Protein AF-A0AAD8WUT0-F1 (afdb_monomer_lite)

Structure (mmCIF, N/CA/C/O backbone):
data_AF-A0AAD8WUT0-F1
#
_entry.id   AF-A0AAD8WUT0-F1
#
loop_
_atom_site.group_PDB
_atom_site.id
_atom_site.type_symbol
_atom_site.label_atom_id
_atom_site.label_alt_id
_atom_site.label_comp_id
_atom_site.label_asym_id
_atom_site.label_entity_id
_atom_site.label_seq_id
_atom_site.pdbx_PDB_ins_code
_atom_site.Cartn_x
_atom_site.Cartn_y
_atom_site.Cartn_z
_atom_site.occupancy
_atom_site.B_iso_or_equiv
_atom_site.auth_seq_id
_atom_site.auth_comp_id
_atom_site.auth_asym_id
_atom_site.auth_atom_id
_atom_site.pdbx_PDB_model_num
ATOM 1 N N . MET A 1 1 ? -20.497 12.104 9.617 1.00 49.91 1 MET A N 1
ATOM 2 C CA . MET A 1 1 ? -20.585 11.232 10.811 1.00 49.91 1 MET A CA 1
ATOM 3 C C . MET A 1 1 ? -19.609 10.082 10.630 1.00 49.91 1 MET A C 1
ATOM 5 O O . MET A 1 1 ? -19.613 9.491 9.560 1.00 49.91 1 MET A O 1
ATOM 9 N N . ALA A 1 2 ? -18.762 9.783 11.616 1.00 62.69 2 ALA A N 1
ATOM 10 C CA . ALA A 1 2 ? -17.906 8.599 11.548 1.00 62.69 2 ALA A CA 1
ATOM 11 C C . ALA A 1 2 ? -18.775 7.352 11.764 1.00 62.69 2 ALA A C 1
ATOM 13 O O . ALA A 1 2 ? -19.395 7.207 12.818 1.00 62.69 2 ALA A O 1
ATOM 14 N N . GLN A 1 3 ? -18.865 6.481 10.759 1.00 76.88 3 GLN A N 1
ATOM 15 C CA . GLN A 1 3 ? -19.577 5.212 10.892 1.00 76.88 3 GLN A CA 1
ATOM 16 C C . GLN A 1 3 ? -18.886 4.375 11.975 1.00 76.88 3 GLN A C 1
ATOM 18 O O . GLN A 1 3 ? -17.690 4.091 11.879 1.00 76.88 3 GLN A O 1
ATOM 23 N N . GLN A 1 4 ? -19.623 3.985 13.018 1.00 79.25 4 GLN A N 1
ATOM 24 C CA . GLN A 1 4 ? -19.107 3.064 14.029 1.00 79.25 4 GLN A CA 1
ATOM 25 C C . GLN A 1 4 ? -18.916 1.678 13.404 1.00 79.25 4 GLN A C 1
ATOM 27 O O . GLN A 1 4 ? -19.828 0.853 13.348 1.00 79.25 4 GLN A O 1
ATOM 32 N N . ILE A 1 5 ? -17.704 1.425 12.917 1.00 85.75 5 ILE A N 1
ATOM 33 C CA . ILE A 1 5 ? -17.289 0.122 12.415 1.00 85.75 5 ILE A CA 1
ATOM 34 C C . ILE A 1 5 ? -16.623 -0.665 13.545 1.00 85.75 5 ILE A C 1
ATOM 36 O O . ILE A 1 5 ? -15.910 -0.121 14.391 1.00 85.75 5 ILE A O 1
ATOM 40 N N . SER A 1 6 ? -16.862 -1.974 13.583 1.00 92.31 6 SER A N 1
ATOM 41 C CA . SER A 1 6 ? -16.188 -2.831 14.557 1.00 92.31 6 SER A CA 1
ATOM 42 C C . SER A 1 6 ? -14.702 -2.929 14.213 1.00 92.31 6 SER A C 1
ATOM 44 O O . SER A 1 6 ? -14.343 -2.992 13.039 1.00 92.31 6 SER A O 1
ATOM 46 N N . LYS A 1 7 ? -13.828 -3.011 15.226 1.00 89.19 7 LYS A N 1
ATOM 47 C CA . LYS A 1 7 ? -12.369 -3.099 15.017 1.00 89.19 7 LYS A CA 1
ATOM 48 C C . LYS A 1 7 ? -11.993 -4.206 14.023 1.00 89.19 7 LYS A C 1
ATOM 50 O O . LYS A 1 7 ? -11.184 -3.972 13.140 1.00 89.19 7 LYS A O 1
ATOM 55 N N . LYS A 1 8 ? -12.652 -5.370 14.104 1.00 92.50 8 LYS A N 1
ATOM 56 C CA . LYS A 1 8 ? -12.468 -6.485 13.157 1.00 92.50 8 LYS A CA 1
ATOM 57 C C . LYS A 1 8 ? -12.764 -6.078 11.709 1.00 92.50 8 LYS A C 1
ATOM 59 O O . LYS A 1 8 ? -11.946 -6.326 10.838 1.00 92.50 8 LYS A O 1
ATOM 64 N N . ARG A 1 9 ? -13.903 -5.421 11.460 1.00 92.19 9 ARG A N 1
ATOM 65 C CA . ARG A 1 9 ? -14.271 -4.947 10.115 1.00 92.19 9 ARG A CA 1
ATOM 66 C C . ARG A 1 9 ? -13.335 -3.853 9.616 1.00 92.19 9 ARG A C 1
ATOM 68 O O . ARG A 1 9 ? -13.045 -3.834 8.431 1.00 92.19 9 ARG A O 1
ATOM 75 N N . LYS A 1 10 ? -12.827 -3.003 10.515 1.00 89.62 10 LYS A N 1
ATOM 7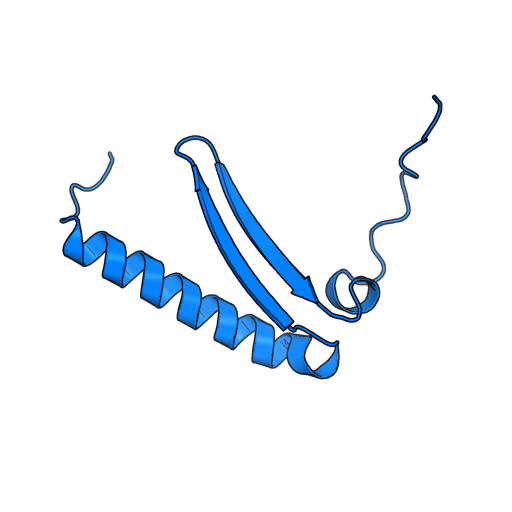6 C CA . LYS A 1 10 ? -11.802 -2.011 10.178 1.00 89.62 10 LYS A CA 1
ATOM 77 C C . LYS A 1 10 ? -10.523 -2.682 9.667 1.00 89.62 10 LYS A C 1
ATOM 79 O O . LYS A 1 10 ? -10.087 -2.358 8.579 1.00 89.62 10 LYS A O 1
ATOM 84 N N . PHE A 1 11 ? -9.983 -3.662 10.398 1.00 89.69 11 PHE A N 1
ATOM 85 C CA . PHE A 1 11 ? -8.780 -4.390 9.967 1.00 89.69 11 PHE A CA 1
ATOM 86 C C . PHE A 1 11 ? -8.967 -5.107 8.630 1.00 89.69 11 PHE A C 1
ATOM 88 O O . PHE A 1 11 ? -8.058 -5.109 7.808 1.00 89.69 11 PHE A O 1
ATOM 95 N N . VAL A 1 12 ? -10.142 -5.702 8.407 1.00 92.69 12 VAL A N 1
ATOM 96 C CA . VAL A 1 12 ? -10.454 -6.336 7.122 1.00 92.69 12 VAL A CA 1
ATOM 97 C C . VAL A 1 12 ? -10.512 -5.292 6.008 1.00 92.69 12 VAL A C 1
ATOM 99 O O . VAL A 1 12 ? -9.879 -5.494 4.983 1.00 92.69 12 VAL A O 1
ATOM 102 N N . ALA A 1 13 ? -11.204 -4.169 6.209 1.00 90.00 13 ALA A N 1
ATOM 103 C CA . ALA A 1 13 ? -11.279 -3.102 5.212 1.00 90.00 13 ALA A CA 1
ATOM 104 C C . ALA A 1 13 ? -9.897 -2.503 4.896 1.00 90.00 13 ALA A C 1
ATOM 106 O O . ALA A 1 13 ? -9.554 -2.357 3.728 1.00 90.00 13 ALA A O 1
ATOM 107 N N . ASP A 1 14 ? -9.085 -2.230 5.922 1.00 90.06 14 ASP A N 1
ATOM 108 C CA . ASP A 1 14 ? -7.728 -1.694 5.769 1.00 90.06 14 ASP A CA 1
ATOM 109 C C . ASP A 1 14 ? -6.817 -2.692 5.019 1.00 90.06 14 ASP A C 1
ATOM 111 O O . ASP A 1 14 ? -6.029 -2.297 4.160 1.00 90.06 14 ASP A O 1
ATOM 115 N N . GLY A 1 15 ? -6.942 -3.994 5.304 1.00 91.81 15 GLY A N 1
ATOM 116 C CA . GLY A 1 15 ? -6.180 -5.048 4.628 1.00 91.81 15 GLY A CA 1
ATOM 117 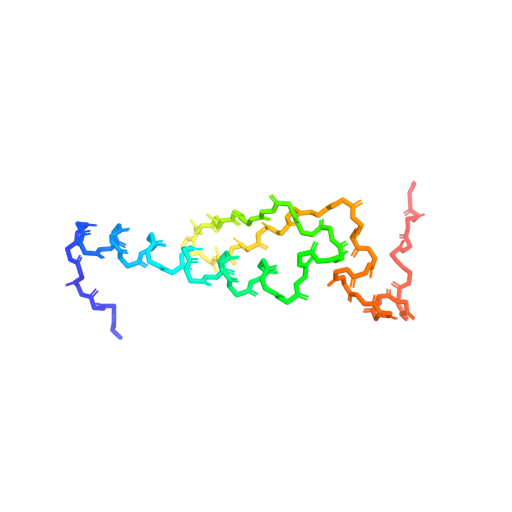C C . GLY A 1 15 ? -6.606 -5.276 3.176 1.00 91.81 15 GLY A C 1
ATOM 118 O O . GLY A 1 15 ? -5.749 -5.445 2.312 1.00 91.81 15 GLY A O 1
ATOM 119 N N . VAL A 1 16 ? -7.912 -5.242 2.899 1.00 94.25 16 VAL A N 1
ATOM 120 C CA . VAL A 1 16 ? -8.447 -5.328 1.529 1.00 94.25 16 VAL A CA 1
ATOM 121 C C . VAL A 1 16 ? -7.975 -4.130 0.710 1.00 94.25 16 VAL A C 1
ATOM 123 O O . VAL A 1 16 ? -7.448 -4.319 -0.379 1.00 94.25 16 VAL A O 1
ATOM 126 N N . PHE A 1 17 ? -8.050 -2.921 1.272 1.00 90.50 17 PHE A N 1
ATOM 127 C CA . PHE A 1 17 ? -7.563 -1.712 0.611 1.00 90.50 17 PHE A CA 1
ATOM 128 C C . PHE A 1 17 ? -6.066 -1.791 0.270 1.00 90.50 17 PHE A C 1
ATOM 130 O O . PHE A 1 17 ? -5.664 -1.443 -0.838 1.00 90.50 17 PHE A O 1
ATOM 137 N N . LEU A 1 18 ? -5.234 -2.287 1.195 1.00 91.69 18 LEU A N 1
ATOM 138 C CA . LEU A 1 18 ? -3.806 -2.493 0.933 1.00 91.69 18 LEU A CA 1
ATOM 139 C C . LEU A 1 18 ? -3.570 -3.514 -0.191 1.00 91.69 18 LEU A C 1
ATOM 141 O O . LEU A 1 18 ? -2.718 -3.283 -1.047 1.00 91.69 18 LEU A O 1
ATOM 145 N N . ALA A 1 19 ? -4.303 -4.630 -0.188 1.00 92.50 19 ALA A N 1
ATOM 146 C CA . ALA A 1 19 ? -4.164 -5.678 -1.196 1.00 92.50 19 ALA A CA 1
ATOM 147 C C . ALA A 1 19 ? -4.558 -5.182 -2.594 1.00 92.50 19 ALA A C 1
ATOM 149 O O . ALA A 1 19 ? -3.794 -5.367 -3.540 1.00 92.50 19 ALA A O 1
ATOM 150 N N . GLU A 1 20 ? -5.698 -4.496 -2.704 1.00 93.75 20 GLU A N 1
ATOM 151 C CA . GLU A 1 20 ? -6.173 -3.900 -3.957 1.00 93.75 20 GLU A CA 1
ATOM 152 C C . GLU A 1 20 ? -5.174 -2.876 -4.500 1.00 93.75 20 GLU A C 1
ATOM 154 O O . GLU A 1 20 ? -4.814 -2.910 -5.677 1.00 93.75 20 GLU A O 1
ATOM 159 N N . LEU A 1 21 ? -4.676 -1.988 -3.636 1.00 91.38 21 LEU A N 1
ATOM 160 C CA . LEU A 1 21 ? -3.737 -0.947 -4.041 1.00 91.38 21 LEU A CA 1
ATOM 161 C C . LEU A 1 21 ? -2.385 -1.536 -4.461 1.00 91.38 21 LEU A C 1
ATOM 163 O O . LEU A 1 21 ? -1.797 -1.094 -5.448 1.00 91.38 21 LEU A O 1
ATOM 167 N N . ASN A 1 22 ? -1.907 -2.563 -3.754 1.00 91.25 22 ASN A N 1
ATOM 168 C CA . ASN A 1 22 ? -0.694 -3.276 -4.135 1.00 91.25 22 ASN A CA 1
ATOM 169 C C . ASN A 1 22 ? -0.853 -3.990 -5.486 1.00 91.25 22 ASN A C 1
ATOM 171 O O . ASN A 1 22 ? 0.051 -3.925 -6.317 1.00 91.25 22 ASN A O 1
ATOM 175 N N . GLU A 1 23 ? -1.987 -4.648 -5.726 1.00 92.69 23 GLU A N 1
ATOM 176 C CA . GLU A 1 23 ? -2.258 -5.324 -6.996 1.00 92.69 23 GLU A CA 1
ATOM 177 C C . GLU A 1 23 ? -2.354 -4.332 -8.161 1.00 92.69 23 GLU A C 1
ATOM 179 O O . GLU A 1 23 ? -1.747 -4.563 -9.209 1.00 92.69 23 GLU A O 1
ATOM 184 N N . MET A 1 24 ? -3.036 -3.202 -7.962 1.00 92.44 24 MET A N 1
ATOM 185 C CA . MET A 1 24 ? -3.127 -2.137 -8.961 1.00 92.44 24 MET A CA 1
ATOM 186 C C . MET A 1 24 ? -1.736 -1.608 -9.341 1.00 92.44 24 MET A C 1
ATOM 188 O O . MET A 1 24 ? -1.380 -1.594 -10.516 1.00 92.44 24 MET A O 1
ATOM 192 N N . LEU A 1 25 ? -0.917 -1.222 -8.356 1.00 89.88 25 LEU A N 1
ATOM 193 C CA . LEU A 1 25 ? 0.415 -0.661 -8.614 1.00 89.88 25 LEU A CA 1
ATOM 194 C C . LEU A 1 25 ? 1.396 -1.690 -9.179 1.00 89.88 25 LEU A C 1
ATOM 196 O O . LEU A 1 25 ? 2.245 -1.337 -9.990 1.00 89.88 25 LEU A O 1
ATOM 200 N N . THR A 1 26 ? 1.275 -2.959 -8.792 1.00 90.50 26 THR A N 1
ATOM 201 C CA . THR A 1 26 ? 2.115 -4.027 -9.350 1.00 90.50 26 THR A CA 1
ATOM 202 C C . THR A 1 26 ? 1.813 -4.257 -10.830 1.00 90.50 26 THR A C 1
ATOM 204 O O . THR A 1 26 ? 2.735 -4.502 -11.603 1.00 90.50 26 THR A O 1
ATOM 207 N N . ARG A 1 27 ? 0.541 -4.170 -11.241 1.00 90.88 27 ARG A N 1
ATOM 208 C CA . ARG A 1 27 ? 0.146 -4.345 -12.648 1.00 90.88 27 ARG A CA 1
ATOM 209 C C . ARG A 1 27 ? 0.589 -3.179 -13.528 1.00 90.88 27 ARG A C 1
ATOM 211 O O . ARG A 1 27 ? 1.059 -3.420 -14.630 1.00 90.88 27 ARG A O 1
ATOM 218 N N . GLU A 1 28 ? 0.461 -1.951 -13.034 1.00 87.94 28 GLU A N 1
ATOM 219 C CA . GLU A 1 28 ? 0.791 -0.748 -13.811 1.00 87.94 28 GLU A CA 1
ATOM 220 C C . GLU A 1 28 ? 2.295 -0.426 -13.799 1.00 87.94 28 GLU A C 1
ATOM 222 O O . GLU A 1 28 ? 2.856 -0.050 -14.820 1.00 87.94 28 GLU A O 1
ATOM 227 N N . LEU A 1 29 ? 2.966 -0.579 -12.650 1.00 86.69 29 LEU A N 1
ATOM 228 C CA . LEU A 1 29 ? 4.344 -0.109 -12.425 1.00 86.69 29 LEU A CA 1
ATOM 229 C C . LEU A 1 29 ? 5.333 -1.245 -12.124 1.00 86.69 29 LEU A C 1
ATOM 231 O O . LEU A 1 29 ? 6.479 -0.996 -11.734 1.00 86.69 29 LEU A O 1
ATOM 235 N N . GLY A 1 30 ? 4.911 -2.503 -12.276 1.00 81.00 30 GLY A N 1
ATOM 236 C CA . GLY A 1 30 ? 5.772 -3.667 -12.056 1.00 81.00 30 GLY A CA 1
ATOM 237 C C . GLY A 1 30 ? 7.000 -3.654 -12.967 1.00 81.00 30 GLY A C 1
ATOM 238 O O . GLY A 1 30 ? 8.118 -3.888 -12.507 1.00 81.00 30 GLY A O 1
ATOM 239 N N . GLU A 1 31 ? 6.814 -3.283 -14.235 1.00 82.56 31 GLU A N 1
ATOM 240 C CA . GLU A 1 31 ? 7.904 -3.164 -15.212 1.00 82.56 31 GLU A CA 1
ATOM 241 C C . GLU A 1 31 ? 8.830 -1.980 -14.911 1.00 82.56 31 GLU A C 1
ATOM 243 O O . GLU A 1 31 ? 10.032 -2.038 -15.171 1.00 82.56 31 GLU A O 1
ATOM 248 N N . ASP A 1 32 ? 8.316 -0.940 -14.257 1.00 83.44 32 ASP A N 1
ATOM 249 C CA . ASP A 1 32 ? 9.081 0.239 -13.857 1.00 83.44 32 ASP A CA 1
ATOM 250 C C . ASP A 1 32 ? 9.852 0.057 -12.548 1.00 83.44 32 ASP A C 1
ATOM 252 O O . ASP A 1 32 ? 10.676 0.900 -12.194 1.00 83.44 32 ASP A O 1
ATOM 256 N N . GLY A 1 33 ? 9.713 -1.092 -11.886 1.00 85.00 33 GLY A N 1
ATOM 257 C CA . GLY A 1 33 ? 10.476 -1.428 -10.686 1.00 85.00 33 GLY A CA 1
ATOM 258 C C . GLY A 1 33 ? 9.768 -1.049 -9.390 1.00 85.00 33 GLY A C 1
ATOM 259 O O . GLY A 1 33 ? 10.427 -0.694 -8.410 1.00 85.00 33 GLY A O 1
ATOM 260 N N . PHE A 1 34 ? 8.437 -1.111 -9.365 1.00 90.31 34 PHE A N 1
ATOM 261 C CA . PHE A 1 34 ? 7.679 -1.121 -8.117 1.00 90.31 34 PHE A CA 1
ATOM 262 C C . PHE A 1 34 ? 8.130 -2.289 -7.219 1.00 90.31 34 PHE A C 1
ATOM 264 O O . PHE A 1 34 ? 8.240 -3.428 -7.665 1.00 90.31 34 PHE A O 1
ATOM 271 N N . ALA A 1 35 ? 8.409 -1.997 -5.948 1.00 87.69 35 ALA A N 1
ATOM 272 C CA . ALA A 1 35 ? 8.886 -2.967 -4.959 1.00 87.69 35 ALA A CA 1
ATOM 273 C C . ALA A 1 35 ? 7.863 -3.230 -3.841 1.00 87.69 35 ALA A C 1
ATOM 275 O O . ALA A 1 35 ? 7.967 -4.236 -3.142 1.00 87.69 35 ALA A O 1
ATOM 276 N N . GLY A 1 36 ? 6.893 -2.334 -3.650 1.00 89.94 36 GLY A N 1
ATOM 277 C CA . GLY A 1 36 ? 5.825 -2.503 -2.671 1.00 89.94 36 GLY A CA 1
ATOM 278 C C . GLY A 1 36 ? 5.246 -1.183 -2.179 1.00 89.94 36 GLY A C 1
ATOM 279 O O . GLY A 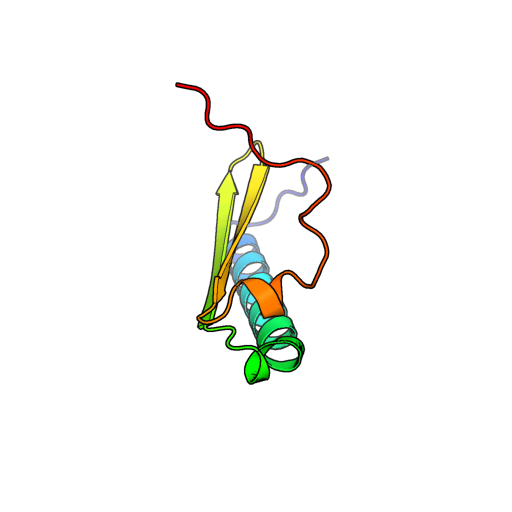1 36 ? 5.763 -0.100 -2.465 1.00 89.94 36 GLY A O 1
ATOM 280 N N . VAL A 1 37 ? 4.170 -1.280 -1.403 1.00 91.06 37 VAL A N 1
ATOM 281 C CA . VAL A 1 37 ? 3.484 -0.131 -0.811 1.00 91.06 37 VAL A CA 1
ATOM 282 C C . VAL A 1 37 ? 3.255 -0.332 0.682 1.00 91.06 37 VAL A C 1
ATOM 284 O O . VAL A 1 37 ? 2.881 -1.412 1.134 1.00 91.06 37 VAL A O 1
ATOM 287 N N . GLU A 1 38 ? 3.469 0.728 1.453 1.00 90.38 38 GLU A N 1
ATOM 288 C CA . GLU A 1 38 ? 3.174 0.788 2.881 1.00 90.38 38 GLU A CA 1
ATOM 289 C C . GLU A 1 38 ? 2.194 1.927 3.152 1.00 90.38 38 GLU A C 1
ATOM 291 O O . GLU A 1 38 ? 2.360 3.040 2.653 1.00 90.38 38 GLU A O 1
ATOM 296 N N . ILE A 1 39 ? 1.170 1.663 3.961 1.00 90.19 39 ILE A N 1
ATOM 297 C CA . ILE A 1 39 ? 0.167 2.663 4.329 1.00 90.19 39 ILE A CA 1
ATOM 298 C C . ILE A 1 39 ? 0.326 2.989 5.807 1.00 90.19 39 ILE A C 1
ATOM 300 O O . ILE A 1 39 ? 0.170 2.125 6.673 1.00 90.19 39 ILE A O 1
ATOM 304 N N . ARG A 1 40 ? 0.593 4.261 6.103 1.00 90.38 40 ARG A N 1
ATOM 305 C CA . ARG A 1 40 ? 0.644 4.785 7.466 1.00 90.38 40 ARG A CA 1
ATOM 306 C C . ARG A 1 40 ? -0.551 5.696 7.705 1.00 90.38 40 ARG A C 1
ATOM 308 O O . ARG A 1 40 ? -0.612 6.821 7.218 1.00 90.38 40 ARG A O 1
ATOM 315 N N . VAL A 1 41 ? -1.503 5.213 8.496 1.00 87.94 41 VAL A N 1
ATOM 316 C CA . VAL A 1 41 ? -2.699 5.981 8.856 1.00 87.94 41 VAL A CA 1
ATOM 317 C C . VAL A 1 41 ? -2.444 6.739 10.154 1.00 87.94 41 VAL A C 1
ATOM 319 O O . VAL A 1 41 ? -2.251 6.135 11.210 1.00 87.94 41 VAL A O 1
ATOM 322 N N . THR A 1 42 ? -2.487 8.067 10.096 1.00 89.75 42 THR A N 1
ATOM 323 C CA . THR A 1 42 ? -2.618 8.920 11.284 1.00 89.75 42 THR A CA 1
ATOM 324 C C . THR A 1 42 ? -4.003 9.571 11.284 1.00 89.75 42 THR A C 1
ATOM 326 O O . THR A 1 42 ? -4.600 9.727 10.218 1.00 89.75 42 THR A O 1
ATOM 329 N N . PRO A 1 43 ? -4.544 9.986 12.444 1.00 86.50 43 PRO A N 1
ATOM 330 C CA . PRO A 1 43 ? -5.853 10.641 12.495 1.00 86.50 43 PRO A CA 1
ATOM 331 C C . PRO A 1 43 ? -5.956 11.909 11.635 1.00 86.50 43 PRO A C 1
ATOM 333 O O . PRO A 1 43 ? -7.050 12.276 11.225 1.00 86.50 43 PRO A O 1
ATOM 336 N N . MET A 1 44 ? -4.827 12.575 11.377 1.00 91.25 44 MET A N 1
ATOM 337 C CA . MET A 1 44 ? -4.772 13.839 10.641 1.00 91.25 44 MET A CA 1
ATOM 338 C C . MET A 1 44 ? -4.442 13.649 9.155 1.00 91.25 44 MET A C 1
ATOM 340 O O . MET A 1 44 ? -4.865 14.449 8.325 1.00 91.25 44 MET A O 1
ATOM 344 N N . ARG A 1 45 ? -3.688 12.598 8.808 1.00 90.31 45 ARG A N 1
ATOM 345 C CA . ARG A 1 45 ? -3.265 12.305 7.434 1.00 90.31 45 ARG A CA 1
ATOM 346 C C . ARG A 1 45 ? -3.008 10.814 7.238 1.00 90.31 45 ARG A C 1
ATOM 348 O O . ARG A 1 45 ? -2.412 10.163 8.094 1.00 90.31 45 ARG A O 1
ATOM 355 N N . THR A 1 46 ? -3.393 10.298 6.078 1.00 89.00 46 THR A N 1
ATOM 356 C CA . THR A 1 46 ? -2.944 8.982 5.613 1.00 89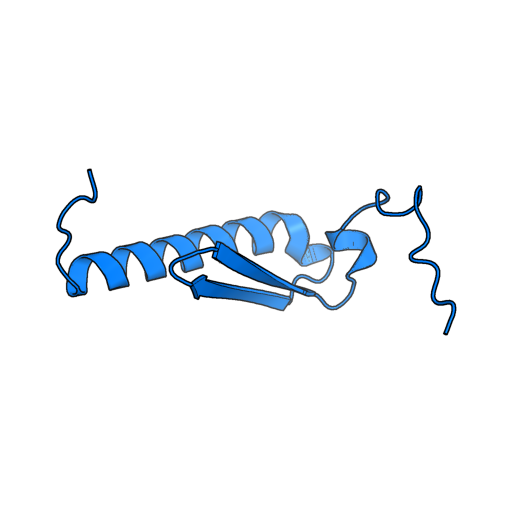.00 46 THR A CA 1
ATOM 357 C C . THR A 1 46 ? -1.789 9.178 4.645 1.00 89.00 46 THR A C 1
ATOM 359 O O . THR A 1 46 ? -1.908 9.940 3.686 1.00 89.00 46 THR A O 1
ATOM 362 N N . GLU A 1 47 ? -0.668 8.525 4.919 1.00 91.69 47 GLU A N 1
ATOM 363 C CA . GLU A 1 47 ? 0.517 8.530 4.068 1.00 91.69 47 GLU A CA 1
ATOM 364 C C . GLU A 1 47 ? 0.603 7.195 3.330 1.00 91.69 47 GLU A C 1
ATOM 366 O O . GLU A 1 47 ? 0.515 6.131 3.945 1.00 91.69 47 GLU A O 1
ATOM 371 N N . ILE A 1 48 ? 0.766 7.263 2.009 1.00 90.50 48 ILE A N 1
ATOM 372 C CA . ILE A 1 48 ? 0.980 6.103 1.143 1.00 90.50 48 ILE A CA 1
ATOM 373 C C . ILE A 1 48 ? 2.432 6.173 0.682 1.00 90.50 48 ILE A C 1
ATOM 375 O O . ILE A 1 48 ? 2.820 7.100 -0.029 1.00 90.50 48 ILE A O 1
ATOM 379 N N . ILE A 1 49 ? 3.241 5.225 1.139 1.00 90.38 49 ILE A N 1
ATOM 380 C CA . ILE A 1 49 ? 4.678 5.169 0.890 1.00 90.38 49 ILE A CA 1
ATOM 381 C C . ILE A 1 49 ? 4.914 4.108 -0.177 1.00 90.38 49 ILE A C 1
ATOM 383 O O . ILE A 1 49 ? 4.765 2.914 0.075 1.00 90.38 49 ILE A O 1
ATOM 387 N N . VAL A 1 50 ? 5.289 4.548 -1.373 1.00 89.62 50 VAL A N 1
ATOM 388 C CA . VAL A 1 50 ? 5.617 3.659 -2.490 1.00 89.62 50 VAL A CA 1
ATOM 389 C C . VAL A 1 50 ? 7.117 3.394 -2.494 1.00 89.62 50 VAL A C 1
ATOM 391 O O . VAL A 1 50 ? 7.923 4.322 -2.565 1.00 89.62 50 VAL A O 1
ATOM 394 N N . ARG A 1 51 ? 7.500 2.119 -2.425 1.00 89.19 51 ARG A N 1
ATOM 395 C CA . ARG A 1 51 ? 8.883 1.667 -2.581 1.00 89.19 51 ARG A CA 1
ATOM 396 C C . ARG A 1 51 ? 9.087 1.236 -4.026 1.00 89.19 51 ARG A C 1
ATOM 398 O O . ARG A 1 51 ? 8.320 0.433 -4.551 1.00 89.19 51 ARG A O 1
ATOM 405 N N . ALA A 1 52 ? 10.138 1.742 -4.655 1.0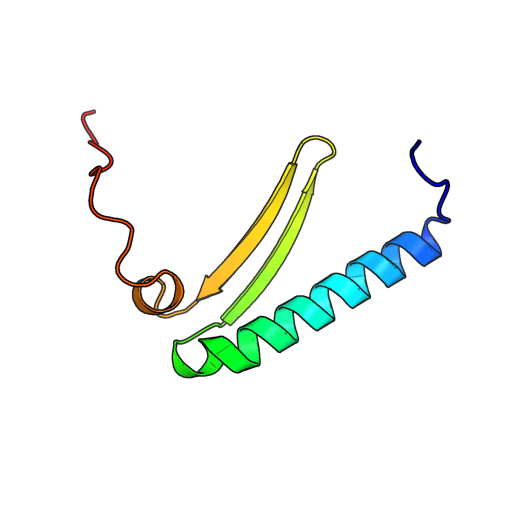0 89.06 52 ALA A N 1
ATOM 406 C CA . ALA A 1 52 ? 10.503 1.387 -6.018 1.00 89.06 52 ALA A CA 1
ATOM 407 C C . ALA A 1 52 ? 12.022 1.417 -6.197 1.00 89.06 52 ALA A C 1
ATOM 409 O O . ALA A 1 52 ? 12.711 2.207 -5.550 1.00 89.06 52 ALA A O 1
ATOM 410 N N . THR A 1 53 ? 12.541 0.579 -7.091 1.00 88.06 53 THR A N 1
ATOM 411 C CA . THR A 1 53 ? 13.961 0.554 -7.463 1.00 88.06 53 THR A CA 1
ATOM 412 C C . THR A 1 53 ? 14.317 1.686 -8.427 1.00 88.06 53 THR A C 1
ATOM 414 O O . THR A 1 53 ? 15.437 2.188 -8.388 1.00 88.06 53 THR A O 1
ATOM 417 N N . ARG A 1 54 ? 13.372 2.114 -9.278 1.00 84.94 54 ARG A N 1
ATOM 418 C CA . ARG A 1 54 ? 13.524 3.249 -10.205 1.00 84.94 54 ARG A CA 1
ATOM 419 C C . ARG A 1 54 ? 12.432 4.286 -9.952 1.00 84.94 54 ARG A C 1
ATOM 421 O O . ARG A 1 54 ? 11.404 4.323 -10.620 1.00 84.94 54 ARG A O 1
ATOM 428 N N . THR A 1 55 ? 12.667 5.156 -8.974 1.00 82.50 55 THR A N 1
ATOM 429 C CA . THR A 1 55 ? 11.694 6.179 -8.553 1.00 82.50 55 THR A CA 1
ATOM 430 C C . THR A 1 55 ? 11.329 7.173 -9.657 1.00 82.50 55 THR A C 1
ATOM 432 O O . THR A 1 55 ? 10.204 7.651 -9.680 1.00 82.50 55 THR A O 1
ATOM 435 N N . GLN A 1 56 ? 12.231 7.460 -10.600 1.00 79.88 56 GLN A N 1
ATOM 436 C CA . GLN A 1 56 ? 11.969 8.401 -11.699 1.00 79.88 56 GLN A CA 1
ATOM 437 C C . GLN A 1 56 ? 10.905 7.890 -12.677 1.00 79.88 56 GLN A C 1
ATOM 439 O O . GLN A 1 56 ? 10.039 8.655 -13.083 1.00 79.88 56 GLN A O 1
ATOM 444 N N . ASN A 1 57 ? 10.925 6.598 -13.010 1.00 79.56 57 ASN A N 1
ATOM 445 C CA . ASN A 1 57 ? 9.922 6.006 -13.896 1.00 79.56 57 ASN A CA 1
ATOM 446 C C . ASN A 1 57 ? 8.550 5.947 -13.215 1.00 79.56 57 ASN A C 1
ATOM 448 O O . ASN A 1 57 ? 7.541 6.271 -13.826 1.00 79.56 57 ASN A O 1
ATOM 452 N N . VAL A 1 58 ? 8.539 5.619 -11.920 1.00 79.62 58 VAL A N 1
ATOM 453 C CA . VAL A 1 58 ? 7.326 5.566 -11.090 1.00 79.62 58 VAL A CA 1
ATOM 454 C C . VAL A 1 58 ? 6.689 6.947 -10.889 1.00 79.62 58 VAL A C 1
ATOM 456 O O . VAL A 1 58 ? 5.469 7.053 -10.815 1.00 79.62 58 VAL A O 1
ATOM 459 N N . LEU A 1 59 ? 7.493 8.010 -10.789 1.00 78.81 59 LEU A N 1
ATOM 460 C CA . LEU A 1 59 ? 7.010 9.387 -10.615 1.00 78.81 59 LEU A CA 1
ATOM 461 C C . LEU A 1 59 ? 6.723 10.104 -11.948 1.00 78.81 59 LEU A C 1
ATOM 463 O O . LEU A 1 59 ? 6.029 11.122 -11.956 1.00 78.81 59 LEU A O 1
ATOM 467 N N . GLY A 1 60 ? 7.246 9.593 -13.065 1.00 78.25 60 GLY A N 1
ATOM 468 C CA . GLY A 1 60 ? 7.168 10.234 -14.375 1.00 78.25 60 GLY A CA 1
ATOM 469 C C . GLY A 1 60 ? 8.008 11.516 -14.488 1.00 78.25 60 GLY A C 1
ATOM 470 O O . GLY A 1 60 ? 8.804 11.871 -13.619 1.00 78.25 60 GLY A O 1
ATOM 471 N N . THR A 1 61 ? 7.831 12.253 -15.587 1.00 66.50 61 THR A N 1
ATOM 472 C CA . THR A 1 61 ? 8.646 13.432 -15.958 1.00 66.50 61 THR A CA 1
ATOM 473 C C . THR A 1 61 ? 8.274 14.735 -15.237 1.00 66.50 61 THR A C 1
ATOM 475 O O . THR A 1 61 ? 8.715 15.811 -15.637 1.00 66.50 61 THR A O 1
ATOM 478 N N . CYS A 1 62 ? 7.468 14.690 -14.177 1.00 49.69 62 CYS A N 1
ATOM 479 C CA . CYS A 1 62 ? 6.842 15.886 -13.610 1.00 49.69 62 CYS A CA 1
ATOM 480 C C . CYS A 1 62 ? 7.269 16.161 -12.163 1.00 49.69 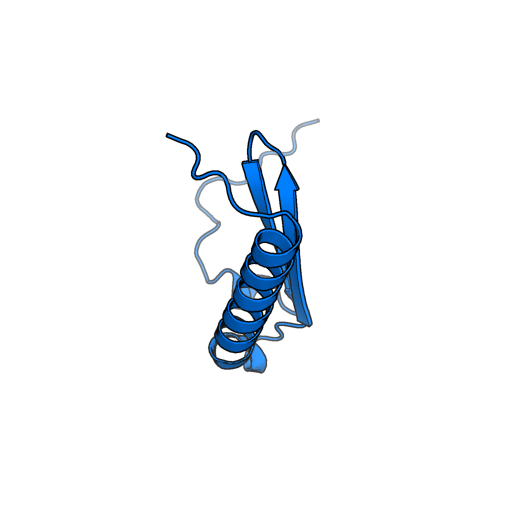62 CYS A C 1
ATOM 482 O O . CYS A 1 62 ? 6.420 16.220 -11.281 1.00 49.69 62 CYS A O 1
ATOM 484 N N . ILE A 1 63 ? 8.565 16.386 -11.913 1.00 49.44 63 ILE A N 1
ATOM 485 C CA . ILE A 1 63 ? 9.011 17.074 -10.679 1.00 49.44 63 ILE A CA 1
ATOM 486 C C . ILE A 1 63 ? 10.027 18.208 -10.902 1.00 49.44 63 ILE A C 1
ATOM 488 O O . ILE A 1 63 ? 10.541 18.763 -9.935 1.00 49.44 63 ILE A O 1
ATOM 492 N N . SER A 1 64 ? 10.282 18.645 -12.140 1.00 50.75 64 SER A N 1
ATOM 493 C CA . SER A 1 64 ? 11.099 19.838 -12.405 1.00 50.75 64 SER A CA 1
ATOM 494 C C . SER A 1 64 ? 10.289 21.004 -12.977 1.00 50.75 64 SER A C 1
ATOM 496 O O . SER A 1 64 ? 10.371 21.324 -14.155 1.00 50.75 64 SER A O 1
ATOM 498 N N . THR A 1 65 ? 9.599 21.742 -12.106 1.00 50.38 65 THR A N 1
ATOM 499 C CA . THR A 1 65 ? 9.590 23.214 -12.245 1.00 50.38 65 THR A CA 1
ATOM 500 C C . THR A 1 65 ? 9.833 23.976 -10.955 1.00 50.38 65 THR A C 1
ATOM 502 O O . THR A 1 65 ? 9.847 25.195 -11.021 1.00 50.38 65 THR A O 1
ATOM 505 N N . HIS A 1 66 ? 10.107 23.344 -9.809 1.00 51.03 66 HIS A N 1
ATOM 506 C CA . HIS A 1 66 ? 10.700 24.051 -8.668 1.00 51.03 66 HIS A CA 1
ATOM 507 C C . HIS A 1 66 ? 11.829 23.195 -8.082 1.00 51.03 66 HIS A C 1
ATOM 509 O O . HIS A 1 66 ? 11.542 22.224 -7.380 1.00 51.03 66 HIS A O 1
ATOM 515 N N . PRO A 1 67 ? 13.109 23.499 -8.373 1.00 48.31 67 PRO A N 1
ATOM 516 C CA . PRO A 1 67 ? 14.201 22.866 -7.655 1.00 48.31 67 PRO A CA 1
ATOM 517 C C . PRO A 1 67 ? 14.029 23.202 -6.173 1.00 48.31 67 PRO A C 1
ATOM 519 O O . PRO A 1 67 ? 13.922 24.371 -5.796 1.00 48.31 67 PRO A O 1
ATOM 522 N N . PHE A 1 68 ? 13.967 22.170 -5.334 1.00 47.59 68 PHE A N 1
ATOM 523 C CA . PHE A 1 68 ? 14.100 22.315 -3.893 1.00 47.59 68 PHE A CA 1
ATOM 524 C C . PHE A 1 68 ? 15.501 22.882 -3.640 1.00 47.59 68 PHE A C 1
ATOM 526 O O . PHE A 1 68 ? 16.497 22.163 -3.653 1.00 47.59 68 PHE A O 1
ATOM 533 N N . ARG A 1 69 ? 15.563 24.211 -3.538 1.00 50.41 69 ARG A N 1
ATOM 534 C CA . ARG A 1 69 ? 16.743 25.006 -3.221 1.00 50.41 69 ARG A CA 1
ATOM 535 C C . ARG A 1 69 ? 17.217 24.592 -1.832 1.00 50.41 69 ARG A C 1
ATOM 537 O O . ARG A 1 69 ? 16.732 25.098 -0.826 1.00 50.41 69 ARG A O 1
ATOM 544 N N . SER A 1 70 ? 18.152 23.651 -1.789 1.00 50.44 70 SER A N 1
ATOM 545 C CA . SER A 1 70 ? 19.050 23.467 -0.658 1.00 50.44 70 SER A CA 1
ATOM 546 C C . SER A 1 70 ? 20.042 24.632 -0.653 1.00 50.44 70 SER A C 1
ATOM 548 O O . SER A 1 70 ? 21.121 24.546 -1.232 1.00 50.44 70 SER A O 1
ATOM 550 N N . GLU A 1 71 ? 19.642 25.743 -0.044 1.00 52.97 71 GLU A N 1
ATOM 551 C CA . GLU A 1 71 ? 20.579 26.659 0.603 1.00 52.97 71 GLU A CA 1
ATOM 552 C C . GLU A 1 71 ? 20.367 26.504 2.105 1.00 52.97 71 GLU A C 1
ATOM 554 O O . GLU A 1 71 ? 19.434 27.083 2.659 1.00 52.97 71 GLU A O 1
ATOM 559 N N . GLN A 1 72 ? 21.184 25.640 2.710 1.00 43.50 72 GLN A N 1
ATOM 560 C CA . GLN A 1 72 ? 21.950 25.899 3.932 1.00 43.50 72 GLN A CA 1
ATOM 561 C C . GLN A 1 72 ? 23.225 25.060 3.880 1.00 43.50 72 GLN A C 1
ATOM 563 O O . GLN A 1 72 ? 23.123 23.885 3.460 1.00 43.50 72 GLN A O 1
#

Foldseek 3Di:
DPPPDDPVVVVVVVVVVQVVVQVVCCVVCVVVFWDGWDWDDDPVDIDIDTDGPRVDVVVDPPDPPDPPDPDD

Organism: Lolium multiflorum (NCBI:txid4521)

pLDDT: mean 81.12, std 15.2, range [43.5, 94.25]

Secondary structure (DSSP, 8-state):
------HHHHHHHHHHHHHHHHHHHHHHHTTTTEEEEEEEE-SS-EEEEEEES-HHHHHTT---SS------

Radius of gyration: 16.49 Å; chains: 1; bounding box: 42×33×31 Å

Sequence (72 aa):
MAQQISKKRKFVADGVFLAELNEMLTRELGEDGFAGVEIRVTPMRTEIIVRATRTQNVLGTCISTHPFRSEQ

InterPro domains:
  IPR004044 K Homology domain, type 2 [PF07650] (20-60)
  IPR009019 K homology domain superfamily, prokaryotic type [SSF54814] (10-60)
  IPR015946 K homology domain-like, alpha/beta [G3DSA:3.30.300.20] (1-65)
  IPR057258 Small ribosomal subunit protein uS3 [PTHR11760] (7-60)